Protein AF-A0A920D9E3-F1 (afdb_monomer_lite)

Radius of gyration: 16.12 Å; chains: 1; bounding box: 33×40×34 Å

pLDDT: mean 85.59, std 11.86, range [40.06, 93.62]

Foldseek 3Di:
DKDWDADPQARDIAIDDPVVDDPDPPDFDWDFDRNDNHTDIDGDDLVVLLVVLCCQCVDPVNCVVVVDPQDSVNSSVRSCPPVVVVVVPPD

Structure (mmCIF, N/CA/C/O backbone):
data_AF-A0A920D9E3-F1
#
_entry.id   AF-A0A920D9E3-F1
#
loop_
_atom_site.group_PDB
_atom_site.id
_atom_site.type_symbol
_atom_site.label_atom_id
_atom_site.label_alt_id
_atom_site.label_comp_id
_atom_site.label_asym_id
_atom_site.label_entity_id
_atom_site.label_seq_id
_atom_site.pdbx_PDB_ins_code
_atom_site.Cartn_x
_atom_site.Cartn_y
_atom_site.Cartn_z
_atom_site.occupancy
_atom_site.B_iso_or_equiv
_atom_site.auth_seq_id
_atom_site.auth_comp_id
_atom_site.auth_asym_id
_atom_site.auth_atom_id
_atom_site.pdbx_PDB_model_num
ATOM 1 N N . MET A 1 1 ? 14.486 -13.938 -5.773 1.00 80.12 1 MET A N 1
ATOM 2 C CA . MET A 1 1 ? 13.619 -14.145 -4.593 1.00 80.12 1 MET A CA 1
ATOM 3 C C . MET A 1 1 ? 12.213 -14.488 -5.084 1.00 80.12 1 MET A C 1
ATOM 5 O O . MET A 1 1 ? 11.927 -14.249 -6.253 1.00 80.12 1 MET A O 1
ATOM 9 N N . GLN A 1 2 ? 11.363 -15.108 -4.266 1.00 90.06 2 GLN A N 1
ATOM 10 C CA . GLN A 1 2 ? 9.956 -15.348 -4.610 1.00 90.06 2 GLN A CA 1
ATOM 11 C C . GLN A 1 2 ? 9.086 -14.858 -3.460 1.00 90.06 2 GLN A C 1
ATOM 13 O O . GLN A 1 2 ? 9.387 -15.145 -2.301 1.00 90.06 2 GLN A O 1
ATOM 18 N N . LEU A 1 3 ? 8.035 -14.109 -3.786 1.00 89.19 3 LEU A N 1
ATOM 19 C CA . LEU A 1 3 ? 7.008 -13.722 -2.830 1.00 89.19 3 LEU A CA 1
ATOM 20 C C . LEU A 1 3 ? 5.819 -14.660 -3.011 1.00 89.19 3 LEU A C 1
ATOM 22 O O . LEU A 1 3 ? 5.278 -14.796 -4.109 1.00 89.19 3 LEU A O 1
ATOM 26 N N . HIS A 1 4 ? 5.411 -15.288 -1.919 1.00 92.31 4 HIS A N 1
ATOM 27 C CA . HIS A 1 4 ? 4.274 -16.188 -1.886 1.00 92.31 4 HIS A CA 1
ATOM 28 C C . HIS A 1 4 ? 3.208 -15.630 -0.950 1.00 92.31 4 HIS A C 1
ATOM 30 O O . HIS A 1 4 ? 3.529 -15.249 0.176 1.00 92.31 4 HIS A O 1
ATOM 36 N N . PHE A 1 5 ? 1.956 -15.571 -1.401 1.00 91.88 5 PHE A N 1
ATOM 37 C CA . PHE A 1 5 ? 0.871 -15.017 -0.595 1.00 91.88 5 PHE A CA 1
ATOM 38 C C . PHE A 1 5 ? -0.495 -15.610 -0.951 1.00 91.88 5 PHE A C 1
ATOM 40 O O . PHE A 1 5 ? -0.725 -16.075 -2.066 1.00 91.88 5 PHE A O 1
ATOM 47 N N . ALA A 1 6 ? -1.413 -15.527 0.006 1.00 93.12 6 ALA A N 1
ATOM 48 C CA . ALA A 1 6 ? -2.844 -15.739 -0.161 1.00 93.12 6 ALA A CA 1
ATOM 49 C C . ALA A 1 6 ? -3.577 -14.715 0.715 1.00 93.12 6 ALA A C 1
ATOM 51 O O . ALA A 1 6 ? -3.013 -14.205 1.686 1.00 93.12 6 ALA A O 1
ATOM 52 N N . THR A 1 7 ? -4.821 -14.394 0.378 1.00 89.94 7 THR A N 1
ATOM 53 C CA . THR A 1 7 ? -5.651 -13.484 1.180 1.00 89.94 7 THR A CA 1
ATOM 54 C C . THR A 1 7 ? -6.947 -14.178 1.564 1.00 89.94 7 THR A C 1
ATOM 56 O O . THR A 1 7 ? -7.361 -15.134 0.915 1.00 89.94 7 THR A O 1
ATOM 59 N N . SER A 1 8 ? -7.634 -13.686 2.596 1.00 90.31 8 SER A N 1
ATOM 60 C CA . SER A 1 8 ? -8.934 -14.246 2.989 1.00 90.31 8 SER A CA 1
ATOM 61 C C . SER A 1 8 ? -9.982 -14.161 1.869 1.00 90.31 8 SER A C 1
ATOM 63 O O . SER A 1 8 ? -10.886 -14.987 1.821 1.00 90.31 8 SER A O 1
ATOM 65 N N . LEU A 1 9 ? -9.855 -13.179 0.964 1.00 90.00 9 LEU A N 1
ATOM 66 C CA . LEU A 1 9 ? -10.723 -13.019 -0.210 1.00 90.00 9 LEU A CA 1
ATOM 67 C C . LEU A 1 9 ? -10.341 -13.956 -1.366 1.00 90.00 9 LEU A C 1
ATOM 69 O O . LEU A 1 9 ? -11.214 -14.385 -2.115 1.00 90.00 9 LEU A O 1
ATOM 73 N N . TYR A 1 10 ? -9.053 -14.271 -1.512 1.00 92.62 10 TYR A N 1
ATOM 74 C CA . TYR A 1 10 ? -8.522 -15.128 -2.572 1.00 92.62 10 TYR A CA 1
ATOM 75 C C . TYR A 1 10 ? -7.562 -16.152 -1.955 1.00 92.62 10 TYR A C 1
ATOM 77 O O . TYR A 1 10 ? -6.360 -15.873 -1.849 1.00 92.62 10 TYR A O 1
ATOM 85 N N . PRO A 1 11 ? -8.086 -17.311 -1.519 1.00 91.56 11 PRO A N 1
ATOM 86 C CA . PRO A 1 11 ? -7.317 -18.294 -0.760 1.00 91.56 11 PRO A CA 1
ATOM 87 C C . PRO A 1 11 ? -6.315 -19.068 -1.623 1.00 91.56 11 PRO A C 1
ATOM 89 O O . PRO A 1 11 ? -5.413 -19.707 -1.082 1.00 91.56 11 PRO A O 1
ATOM 92 N N . ASP A 1 12 ? -6.455 -19.007 -2.949 1.00 93.62 12 ASP A N 1
ATOM 93 C CA . ASP A 1 12 ? -5.520 -19.636 -3.872 1.00 93.62 12 ASP A CA 1
ATOM 94 C C . ASP A 1 12 ? -4.128 -19.016 -3.739 1.00 93.62 12 ASP A C 1
ATOM 96 O O . ASP A 1 12 ? -3.947 -17.794 -3.764 1.00 93.62 12 ASP A O 1
ATOM 100 N N . TRP A 1 13 ? -3.133 -19.892 -3.612 1.00 92.31 13 TRP A N 1
ATOM 101 C CA . TRP A 1 13 ? -1.748 -19.503 -3.406 1.00 92.31 13 TRP A CA 1
ATOM 102 C C . TRP A 1 13 ? -1.175 -18.832 -4.653 1.00 92.31 13 TRP A C 1
ATOM 104 O O . TRP A 1 13 ? -1.145 -19.417 -5.738 1.00 92.31 13 TRP A O 1
ATOM 114 N N . LYS A 1 14 ? -0.669 -17.611 -4.493 1.00 92.50 14 LYS A N 1
ATOM 115 C CA . LYS A 1 14 ? -0.064 -16.824 -5.569 1.00 92.50 14 LYS A CA 1
ATOM 116 C C . LYS A 1 14 ? 1.437 -16.752 -5.379 1.00 92.50 14 LYS A C 1
ATOM 118 O O . LYS A 1 14 ? 1.939 -16.704 -4.257 1.00 92.50 14 LYS A O 1
ATOM 123 N N . THR A 1 15 ? 2.153 -16.734 -6.499 1.00 92.62 15 THR A N 1
ATOM 124 C CA . THR A 1 15 ? 3.609 -16.594 -6.517 1.00 92.62 15 THR A CA 1
ATOM 125 C C . THR A 1 15 ? 3.999 -15.448 -7.430 1.00 92.62 15 THR A C 1
ATOM 127 O O . THR A 1 15 ? 3.644 -15.432 -8.605 1.00 92.62 15 THR A O 1
ATOM 130 N N . VAL A 1 16 ? 4.758 -14.512 -6.877 1.00 90.69 16 VAL A N 1
ATOM 131 C CA . VAL A 1 16 ? 5.404 -13.422 -7.597 1.00 90.69 16 VAL A CA 1
ATOM 132 C C . VAL A 1 16 ? 6.886 -13.752 -7.722 1.00 90.69 16 VAL A C 1
ATOM 134 O O . VAL A 1 16 ? 7.569 -14.020 -6.730 1.00 90.69 16 VAL A O 1
ATOM 137 N N . GLN A 1 17 ? 7.374 -13.750 -8.961 1.00 89.50 17 GLN A N 1
ATOM 138 C CA . GLN A 1 17 ? 8.792 -13.903 -9.262 1.00 89.50 17 GLN A CA 1
ATOM 139 C C . GLN A 1 17 ? 9.448 -12.529 -9.210 1.00 89.50 17 GLN A C 1
ATOM 141 O O . GLN A 1 17 ? 9.198 -11.690 -10.067 1.00 89.50 17 GLN A O 1
ATOM 146 N N . ASP A 1 18 ? 10.316 -12.323 -8.228 1.00 81.31 18 ASP A N 1
ATOM 147 C CA . ASP A 1 18 ? 11.022 -11.054 -8.039 1.00 81.31 18 ASP A CA 1
ATOM 148 C C . ASP A 1 18 ? 11.892 -10.686 -9.252 1.00 81.31 18 ASP A C 1
ATOM 150 O O . ASP A 1 18 ? 11.979 -9.534 -9.647 1.00 81.31 18 ASP A O 1
ATOM 154 N N . GLY A 1 19 ? 12.459 -11.692 -9.930 1.00 82.19 19 GLY A N 1
ATOM 155 C CA . GLY A 1 19 ? 13.248 -11.488 -11.151 1.00 82.19 19 GLY A CA 1
ATOM 156 C C . GLY A 1 19 ? 12.447 -11.005 -12.367 1.00 82.19 19 GLY A C 1
ATOM 157 O O . GLY A 1 19 ? 13.046 -10.748 -13.405 1.00 82.19 19 GLY A O 1
ATOM 158 N N . ALA A 1 20 ? 11.117 -10.918 -12.267 1.00 80.12 20 ALA A N 1
ATOM 159 C CA . ALA A 1 20 ? 10.259 -10.327 -13.292 1.00 80.12 20 ALA A CA 1
ATOM 160 C C . ALA A 1 20 ? 9.932 -8.847 -13.015 1.00 80.12 20 ALA A C 1
ATOM 162 O O . ALA A 1 20 ? 9.242 -8.227 -13.822 1.00 80.12 20 ALA A O 1
ATOM 163 N N . ILE A 1 21 ? 10.391 -8.297 -11.885 1.00 84.75 21 ILE A N 1
ATOM 164 C CA . ILE A 1 21 ? 10.166 -6.907 -11.489 1.00 84.75 21 ILE A CA 1
ATOM 165 C C . ILE A 1 21 ? 11.410 -6.092 -11.847 1.00 84.75 21 ILE A C 1
ATOM 167 O O . ILE A 1 21 ? 12.538 -6.481 -11.539 1.00 84.75 21 ILE A O 1
ATOM 171 N N . ASP A 1 22 ? 11.194 -4.959 -12.506 1.00 87.88 22 ASP A N 1
ATOM 172 C CA . ASP A 1 22 ? 12.248 -3.990 -12.777 1.00 87.88 22 ASP A CA 1
ATOM 173 C C . ASP A 1 22 ? 12.429 -3.073 -11.560 1.00 87.88 22 ASP A C 1
ATOM 175 O O . ASP A 1 22 ? 11.539 -2.297 -11.218 1.00 87.88 22 ASP A O 1
ATOM 179 N N . PHE A 1 23 ? 13.575 -3.198 -10.890 1.00 85.69 23 PHE A N 1
ATOM 180 C CA . PHE A 1 23 ? 13.971 -2.361 -9.752 1.00 85.69 23 PHE A CA 1
ATOM 181 C C . PHE A 1 23 ? 14.995 -1.286 -10.137 1.00 85.69 23 PHE A C 1
ATOM 183 O O . PHE A 1 23 ? 15.653 -0.720 -9.260 1.00 85.69 23 PHE A O 1
ATOM 190 N N . SER A 1 24 ? 15.199 -1.038 -11.435 1.00 88.94 24 SER A N 1
ATOM 191 C CA . SER A 1 24 ? 16.062 0.054 -11.878 1.00 88.94 24 SER A CA 1
ATOM 192 C C . SER A 1 24 ? 15.512 1.411 -11.407 1.00 88.94 24 SER A C 1
ATOM 194 O O . SER A 1 24 ? 14.297 1.571 -11.270 1.00 88.94 24 SER A O 1
ATOM 196 N N . PRO A 1 25 ? 16.374 2.409 -11.136 1.00 85.06 25 PRO A N 1
ATOM 197 C CA . PRO A 1 25 ? 15.934 3.744 -10.722 1.00 85.06 25 PRO A CA 1
ATOM 198 C C . PRO A 1 25 ? 14.983 4.434 -11.711 1.00 85.06 25 PRO A C 1
ATOM 200 O O . PRO A 1 25 ? 14.249 5.339 -11.323 1.00 85.06 25 PRO A O 1
ATOM 203 N N . GLU A 1 26 ? 15.026 4.037 -12.981 1.00 88.81 26 GLU A N 1
ATOM 204 C CA . GLU A 1 26 ? 14.229 4.587 -14.075 1.00 88.81 26 GLU A CA 1
ATOM 205 C C . GLU A 1 26 ? 12.899 3.846 -14.281 1.00 88.81 26 GLU A C 1
ATOM 207 O O . GLU A 1 26 ? 12.057 4.303 -15.061 1.00 88.81 26 GLU A O 1
ATOM 212 N N . ALA A 1 27 ? 12.702 2.707 -13.609 1.00 89.38 27 ALA A N 1
ATOM 213 C CA . ALA A 1 27 ? 11.474 1.936 -13.695 1.00 89.38 27 ALA A CA 1
ATOM 214 C C . ALA A 1 27 ? 10.280 2.746 -13.174 1.00 89.38 27 ALA A C 1
ATOM 216 O O . ALA A 1 27 ? 10.355 3.446 -12.160 1.00 89.38 27 ALA A O 1
ATOM 217 N N . ALA A 1 28 ? 9.140 2.623 -13.855 1.00 88.25 28 ALA A N 1
ATOM 218 C CA . ALA A 1 28 ? 7.905 3.224 -13.374 1.00 88.25 28 ALA A CA 1
ATOM 219 C C . ALA A 1 28 ? 7.485 2.561 -12.047 1.00 88.25 28 ALA A C 1
ATOM 221 O O . ALA A 1 28 ? 7.486 1.329 -11.964 1.00 88.25 28 ALA A O 1
ATOM 222 N N . PRO A 1 29 ? 7.084 3.336 -11.026 1.00 88.62 29 PRO A N 1
ATOM 223 C CA . PRO A 1 29 ? 6.669 2.778 -9.748 1.00 88.62 29 PRO A CA 1
ATOM 224 C C . PRO A 1 29 ? 5.381 1.960 -9.912 1.00 88.62 29 PRO A C 1
ATOM 226 O O . PRO A 1 29 ? 4.424 2.377 -10.573 1.00 88.62 29 PRO A O 1
ATOM 229 N N . GLN A 1 30 ? 5.353 0.773 -9.307 1.00 90.38 30 GLN A N 1
ATOM 230 C CA . GLN A 1 30 ? 4.223 -0.153 -9.385 1.00 90.38 30 GLN A CA 1
ATOM 231 C C . GLN A 1 30 ? 3.794 -0.634 -8.003 1.00 90.38 30 GLN A C 1
ATOM 233 O O . GLN A 1 30 ? 4.615 -0.809 -7.105 1.00 90.38 30 GLN A O 1
ATOM 238 N N . ALA A 1 31 ? 2.500 -0.911 -7.859 1.00 90.94 31 ALA A N 1
ATOM 239 C CA . ALA A 1 31 ? 1.925 -1.554 -6.689 1.00 90.94 31 ALA A CA 1
ATOM 240 C C . ALA A 1 31 ? 1.396 -2.941 -7.056 1.00 90.94 31 ALA A C 1
ATOM 242 O O . ALA A 1 31 ? 0.730 -3.116 -8.078 1.00 90.94 31 ALA A O 1
ATOM 243 N N . LEU A 1 32 ? 1.650 -3.926 -6.196 1.00 90.94 32 LEU A N 1
ATOM 244 C CA . LEU A 1 32 ? 1.061 -5.255 -6.318 1.00 90.94 32 LEU A CA 1
ATOM 245 C C . LEU A 1 32 ? -0.372 -5.236 -5.766 1.00 90.94 32 LEU A C 1
ATOM 247 O O . LEU A 1 32 ? -0.581 -4.991 -4.577 1.00 90.94 32 LEU A O 1
ATOM 251 N N . ASN A 1 33 ? -1.364 -5.534 -6.604 1.00 89.94 33 ASN A N 1
ATOM 252 C CA . ASN A 1 33 ? -2.757 -5.562 -6.175 1.00 89.94 33 ASN A CA 1
ATOM 253 C C . ASN A 1 33 ? -3.116 -6.917 -5.542 1.00 89.94 33 ASN A C 1
ATOM 255 O O . ASN A 1 33 ? -3.387 -7.907 -6.221 1.00 89.94 33 ASN A O 1
ATOM 259 N N . LEU A 1 34 ? -3.165 -6.949 -4.209 1.00 88.38 34 LEU A N 1
ATOM 260 C CA . LEU A 1 34 ? -3.511 -8.153 -3.442 1.00 88.38 34 LEU A CA 1
ATOM 261 C C . LEU A 1 34 ? -5.016 -8.481 -3.454 1.00 88.38 34 LEU A C 1
ATOM 263 O O . LEU A 1 34 ? -5.413 -9.576 -3.047 1.00 88.38 34 LEU A O 1
ATOM 267 N N . GLN A 1 35 ? -5.857 -7.553 -3.922 1.00 85.75 35 GLN A N 1
ATOM 268 C CA . GLN A 1 35 ? -7.318 -7.661 -3.931 1.00 85.75 35 GLN A CA 1
ATOM 269 C C . GLN A 1 35 ? -7.883 -8.196 -5.257 1.00 85.75 35 GLN A C 1
ATOM 271 O O . GLN A 1 35 ? -9.068 -8.019 -5.550 1.00 85.75 35 GLN A O 1
ATOM 276 N N . GLN A 1 36 ? -7.073 -8.905 -6.042 1.00 85.88 36 GLN A N 1
ATOM 277 C CA . GLN A 1 36 ? -7.505 -9.547 -7.284 1.00 85.88 36 GLN A CA 1
ATOM 278 C C . GLN A 1 36 ? -7.239 -11.052 -7.289 1.00 85.88 36 GLN A C 1
ATOM 280 O O . GLN A 1 36 ? -6.319 -11.511 -6.610 1.0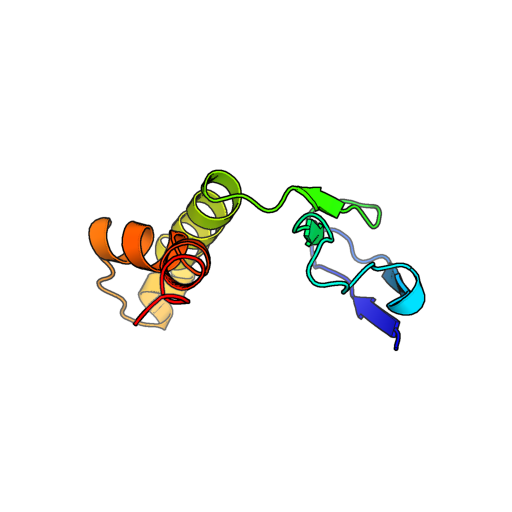0 85.88 36 GLN A O 1
ATOM 285 N N . PRO A 1 37 ? -8.010 -11.844 -8.061 1.00 87.31 37 PRO A N 1
ATOM 286 C CA . PRO A 1 37 ? -7.830 -13.295 -8.134 1.00 87.31 37 PRO A CA 1
ATOM 287 C C . PRO A 1 37 ? -6.492 -13.704 -8.761 1.00 87.31 37 PRO A C 1
ATOM 289 O O . PRO A 1 37 ? -5.942 -14.734 -8.389 1.00 87.31 37 PRO A O 1
ATOM 292 N N . ALA A 1 38 ? -5.934 -12.889 -9.656 1.00 88.69 38 ALA A N 1
ATOM 293 C CA . ALA A 1 38 ? -4.626 -13.105 -10.266 1.00 88.69 38 ALA A CA 1
ATOM 294 C C . ALA A 1 38 ? -3.596 -12.091 -9.748 1.00 88.69 38 ALA A C 1
ATOM 296 O O . ALA A 1 38 ? -3.960 -11.032 -9.239 1.00 88.69 38 ALA A O 1
ATOM 297 N N . VAL A 1 39 ? -2.309 -12.416 -9.897 1.00 88.81 39 VAL A N 1
ATOM 298 C CA . VAL A 1 39 ? -1.216 -11.458 -9.683 1.00 88.81 39 VAL A CA 1
ATOM 299 C C . VAL A 1 39 ? -1.342 -10.349 -10.721 1.00 88.81 39 VAL A C 1
ATOM 301 O O . VAL A 1 39 ? -1.288 -10.617 -11.921 1.00 88.81 39 VAL A O 1
ATOM 304 N N . SER A 1 40 ? -1.498 -9.115 -10.260 1.00 90.12 40 SER A N 1
ATOM 305 C CA . SER A 1 40 ? -1.547 -7.942 -11.122 1.00 90.12 40 SER A CA 1
ATOM 306 C C . SER A 1 40 ? -0.822 -6.768 -10.480 1.00 90.12 40 SER A C 1
ATOM 308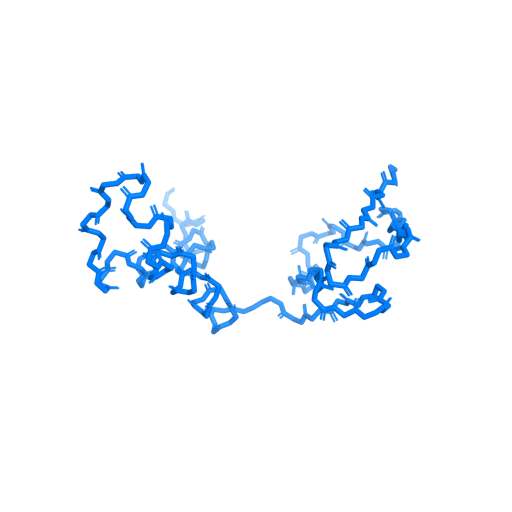 O O . SER A 1 40 ? -0.836 -6.583 -9.260 1.00 90.12 40 SER A O 1
ATOM 310 N N . TYR A 1 41 ? -0.182 -5.980 -11.335 1.00 90.88 41 TYR A N 1
ATOM 311 C CA . TYR A 1 41 ? 0.462 -4.735 -10.961 1.00 90.88 41 TYR A CA 1
ATOM 312 C C . TYR A 1 41 ? -0.371 -3.577 -11.482 1.00 90.88 41 TYR A C 1
ATOM 314 O O . TYR A 1 41 ? -0.917 -3.638 -12.586 1.00 90.88 41 TYR A O 1
ATOM 322 N N . VAL A 1 42 ? -0.460 -2.527 -10.682 1.00 92.00 42 VAL A N 1
ATOM 323 C CA . VAL A 1 42 ? -1.057 -1.251 -11.071 1.00 92.00 42 VAL A CA 1
ATOM 324 C C . VAL A 1 42 ? 0.001 -0.155 -10.950 1.00 92.00 42 VAL A C 1
ATOM 326 O O . VAL A 1 42 ? 0.937 -0.319 -10.161 1.00 92.00 42 VAL A O 1
ATOM 329 N N . PRO A 1 43 ? -0.105 0.945 -11.714 1.00 91.69 43 PRO A N 1
ATOM 330 C CA . PRO A 1 43 ? 0.730 2.116 -11.481 1.00 91.69 43 PRO A CA 1
ATOM 331 C C . PRO A 1 43 ? 0.611 2.558 -10.022 1.00 91.69 43 PRO A C 1
ATOM 333 O O . PRO A 1 43 ? -0.496 2.605 -9.483 1.00 91.69 43 PRO A O 1
ATOM 336 N N . TYR A 1 44 ? 1.741 2.837 -9.380 1.00 90.00 44 TYR A N 1
ATOM 337 C CA . TYR A 1 44 ? 1.741 3.459 -8.063 1.00 90.00 44 TYR A CA 1
ATOM 338 C C . TYR A 1 44 ? 1.855 4.971 -8.233 1.00 90.00 44 TYR A C 1
ATOM 340 O O . TYR A 1 44 ? 2.846 5.460 -8.770 1.00 90.00 44 TYR A O 1
ATOM 348 N N . ASP A 1 45 ? 0.830 5.689 -7.787 1.00 89.38 45 ASP A N 1
ATOM 349 C CA . ASP A 1 45 ? 0.756 7.147 -7.812 1.00 89.38 45 ASP A CA 1
ATOM 350 C C . ASP A 1 45 ? 0.213 7.690 -6.479 1.00 89.38 45 ASP A C 1
ATOM 352 O O . ASP A 1 45 ? -0.261 6.936 -5.616 1.00 89.38 45 ASP A O 1
ATOM 356 N N . LEU A 1 46 ? 0.279 9.015 -6.311 1.00 89.25 46 LEU A N 1
ATOM 357 C CA . LEU A 1 46 ? -0.236 9.716 -5.136 1.00 89.25 46 LEU A CA 1
ATOM 358 C C . LEU A 1 46 ? -1.691 9.365 -4.816 1.00 89.25 46 LEU A C 1
ATOM 360 O O . LEU A 1 46 ? -2.065 9.232 -3.651 1.00 89.25 46 LEU A O 1
ATOM 364 N N . GLN A 1 47 ? -2.527 9.225 -5.846 1.00 91.19 47 GLN A N 1
ATOM 365 C CA . GLN A 1 47 ? -3.954 8.977 -5.678 1.00 91.19 47 GLN A CA 1
ATOM 366 C C . GLN A 1 47 ? -4.209 7.576 -5.111 1.00 91.19 47 GLN A C 1
ATOM 368 O O . GLN A 1 47 ? -5.040 7.409 -4.210 1.00 91.19 47 GLN A O 1
ATOM 373 N N . LEU A 1 48 ? -3.484 6.573 -5.608 1.00 91.38 48 LEU A N 1
ATOM 374 C CA . LEU A 1 48 ? -3.526 5.218 -5.082 1.00 91.38 48 LEU A CA 1
ATOM 375 C C . LEU A 1 48 ? -3.039 5.19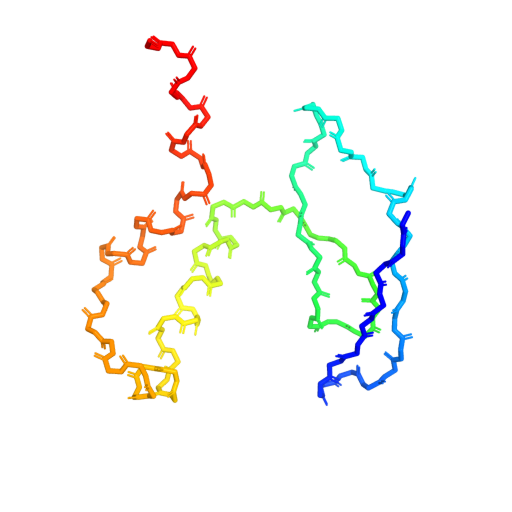4 -3.633 1.00 91.38 48 LEU A C 1
ATOM 377 O O . LEU A 1 48 ? -3.708 4.609 -2.779 1.00 91.38 48 LEU A O 1
ATOM 381 N N . ASN A 1 49 ? -1.913 5.846 -3.336 1.00 91.38 49 ASN A N 1
ATOM 382 C CA . ASN A 1 49 ? -1.368 5.856 -1.981 1.00 91.38 49 ASN A CA 1
ATOM 383 C C . ASN A 1 49 ? -2.295 6.571 -0.989 1.00 91.38 49 ASN A C 1
ATOM 385 O O . ASN A 1 49 ? -2.495 6.085 0.122 1.00 91.38 49 ASN A O 1
ATOM 389 N N . HIS A 1 50 ? -2.925 7.673 -1.407 1.00 92.31 50 HIS A N 1
ATOM 390 C CA . HIS A 1 50 ? -3.938 8.376 -0.619 1.00 92.31 50 HIS A CA 1
ATOM 391 C C . HIS A 1 50 ? -5.144 7.490 -0.320 1.00 92.31 50 HIS A C 1
ATOM 393 O O . HIS A 1 50 ? -5.507 7.337 0.844 1.00 92.31 50 HIS A O 1
ATOM 399 N N . SER A 1 51 ? -5.673 6.797 -1.330 1.00 92.19 51 SER A N 1
ATOM 400 C CA . SER A 1 51 ? -6.795 5.865 -1.153 1.00 92.19 51 SER A CA 1
ATOM 401 C C . SER A 1 51 ? -6.462 4.739 -0.162 1.00 92.19 51 SER A C 1
ATOM 403 O O . SER A 1 51 ? -7.298 4.347 0.658 1.00 92.19 51 SE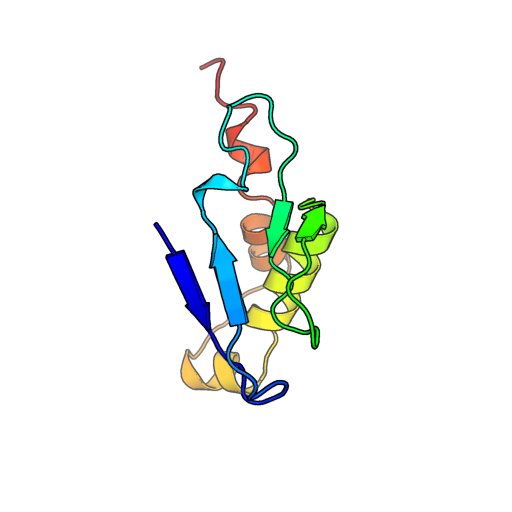R A O 1
ATOM 405 N N . VAL A 1 52 ? -5.231 4.218 -0.214 1.00 90.81 52 VAL A N 1
ATOM 406 C CA . VAL A 1 52 ? -4.741 3.180 0.707 1.00 90.81 52 VAL A CA 1
ATOM 407 C C . VAL A 1 52 ? -4.567 3.732 2.123 1.00 90.81 52 VAL A C 1
ATOM 409 O O . VAL A 1 52 ? -5.048 3.115 3.074 1.00 90.81 52 VAL A O 1
ATOM 412 N N . ALA A 1 53 ? -3.918 4.889 2.275 1.00 91.88 53 ALA A N 1
ATOM 413 C CA . ALA A 1 53 ? -3.703 5.532 3.568 1.00 91.88 53 ALA A CA 1
ATOM 414 C C . ALA A 1 53 ? -5.033 5.893 4.239 1.00 91.88 53 ALA A C 1
ATOM 416 O O . ALA A 1 53 ? -5.228 5.597 5.418 1.00 91.88 53 ALA A O 1
ATOM 417 N N . GLU A 1 54 ? -5.973 6.466 3.487 1.00 92.62 54 GLU A N 1
ATOM 418 C CA . GLU A 1 54 ? -7.304 6.786 3.988 1.00 92.62 54 GLU A CA 1
ATOM 419 C C . GLU A 1 54 ? -8.019 5.521 4.473 1.00 92.62 54 GLU A C 1
ATOM 421 O O . GLU A 1 54 ? -8.484 5.480 5.612 1.00 92.62 54 GLU A O 1
ATOM 426 N N . SER A 1 55 ? -8.035 4.462 3.657 1.00 90.56 55 SER A N 1
ATOM 427 C CA . SER A 1 55 ? -8.675 3.192 4.021 1.00 90.56 55 SER A CA 1
ATOM 428 C C . SER A 1 55 ? -8.067 2.576 5.284 1.00 90.56 55 SER A C 1
ATOM 430 O O . SER A 1 55 ? -8.791 2.040 6.118 1.00 90.56 55 SER A O 1
ATOM 432 N N . PHE A 1 56 ? -6.746 2.668 5.453 1.00 91.00 56 PHE A N 1
ATOM 433 C CA . PHE A 1 56 ? -6.045 2.130 6.616 1.00 91.00 56 PHE A CA 1
ATOM 434 C C . PHE A 1 56 ? -6.311 2.941 7.892 1.00 91.00 56 PHE A C 1
ATOM 436 O O . PHE A 1 56 ? -6.666 2.376 8.924 1.00 91.00 56 PHE A O 1
ATOM 443 N N . PHE A 1 57 ? -6.163 4.267 7.839 1.00 91.38 57 PHE A N 1
ATOM 444 C CA . PHE A 1 57 ? -6.299 5.117 9.026 1.00 91.38 57 PHE A CA 1
ATOM 445 C C . PHE A 1 57 ? -7.754 5.367 9.433 1.00 91.38 57 PHE A C 1
ATOM 447 O O . PHE A 1 57 ? -8.014 5.675 10.600 1.00 91.38 57 PHE A O 1
ATOM 454 N N . ARG A 1 58 ? -8.705 5.247 8.498 1.00 90.56 58 ARG A N 1
ATOM 455 C CA . ARG A 1 58 ? -10.138 5.424 8.771 1.00 90.56 58 ARG A CA 1
ATOM 456 C C . ARG A 1 58 ? -10.880 4.130 9.074 1.00 90.56 58 ARG A C 1
ATOM 458 O O . ARG A 1 58 ? -12.052 4.217 9.445 1.00 90.56 58 ARG A O 1
ATOM 465 N N . ASP A 1 59 ? -10.239 2.965 8.964 1.00 93.19 59 ASP A N 1
ATOM 466 C CA . ASP A 1 59 ? -10.865 1.713 9.382 1.00 93.19 59 ASP A CA 1
ATOM 467 C C . ASP A 1 59 ? -11.265 1.799 10.871 1.00 93.19 59 ASP A C 1
ATOM 469 O O . ASP A 1 59 ? -10.403 2.041 11.724 1.00 93.19 59 ASP A O 1
ATOM 473 N N . PRO A 1 60 ? -12.557 1.628 11.215 1.00 90.69 60 PRO A N 1
ATOM 474 C CA . PRO A 1 60 ? -13.016 1.777 12.592 1.00 90.69 60 PRO A CA 1
ATOM 475 C C . PRO A 1 60 ? -12.344 0.799 13.556 1.00 90.69 60 PRO A C 1
ATOM 477 O O . PRO A 1 60 ? -12.050 1.174 14.689 1.00 90.69 60 PRO A O 1
ATOM 480 N N . GLY A 1 61 ? -12.076 -0.430 13.103 1.00 91.50 61 GLY A N 1
ATOM 481 C CA . GLY A 1 61 ? -11.463 -1.472 13.919 1.00 91.50 61 GLY A CA 1
ATOM 482 C C . GLY A 1 61 ? -9.999 -1.172 14.219 1.00 91.50 61 GLY A C 1
ATOM 483 O O . GLY A 1 61 ? -9.581 -1.259 15.372 1.00 91.50 61 GLY A O 1
ATOM 484 N N . LEU A 1 62 ? -9.225 -0.756 13.213 1.00 88.88 62 LEU A N 1
ATOM 485 C CA . LEU A 1 62 ? -7.837 -0.331 13.408 1.00 88.88 62 LEU A CA 1
ATOM 486 C C . LEU A 1 62 ? -7.769 0.931 14.270 1.00 88.88 62 LEU A C 1
ATOM 488 O O . LEU A 1 62 ? -6.986 0.993 15.217 1.00 88.88 62 LEU A O 1
ATOM 492 N N . ARG A 1 63 ? -8.624 1.920 13.999 1.00 90.00 63 ARG A N 1
ATOM 493 C CA . ARG A 1 63 ? -8.657 3.161 14.775 1.00 90.00 63 ARG A CA 1
ATOM 494 C C . ARG A 1 63 ? -8.959 2.907 16.252 1.00 90.00 63 ARG A C 1
ATOM 496 O O . ARG A 1 63 ? -8.315 3.518 17.103 1.00 90.00 63 ARG A O 1
ATOM 503 N N . GLU A 1 64 ? -9.909 2.025 16.556 1.00 92.44 64 GLU A N 1
ATOM 504 C CA . GLU A 1 64 ? -10.217 1.616 17.929 1.00 92.44 64 GLU A CA 1
ATOM 505 C C . GLU A 1 64 ? -9.052 0.841 18.554 1.00 92.44 64 GLU A C 1
ATOM 507 O O . GLU A 1 64 ? -8.588 1.205 19.635 1.00 92.44 64 GLU A O 1
ATOM 512 N N . ALA A 1 65 ? -8.530 -0.172 17.855 1.00 93.50 65 ALA A N 1
ATOM 513 C CA . ALA A 1 65 ? -7.456 -1.029 18.352 1.00 93.50 65 ALA A CA 1
ATOM 514 C C . ALA A 1 65 ? -6.177 -0.251 18.686 1.00 93.50 65 ALA A C 1
ATOM 516 O O . ALA A 1 65 ? -5.492 -0.569 19.659 1.00 93.50 65 ALA A O 1
ATOM 517 N N . PHE A 1 66 ? -5.859 0.774 17.896 1.00 90.19 66 PHE A N 1
ATOM 518 C CA . PHE A 1 66 ? -4.662 1.582 18.089 1.00 90.1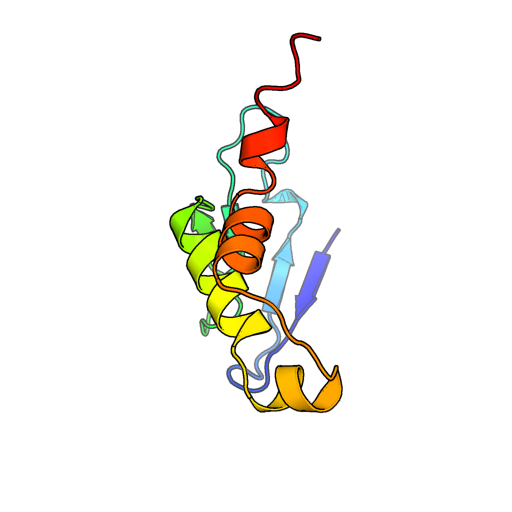9 66 PHE A CA 1
ATOM 519 C C . PHE A 1 66 ? -4.909 2.921 18.802 1.00 90.19 66 PHE A C 1
ATOM 521 O O . PHE A 1 66 ? -3.955 3.660 19.050 1.00 90.19 66 PHE A O 1
ATOM 528 N N . GLY A 1 67 ? -6.159 3.253 19.145 1.00 89.38 67 GLY A N 1
ATOM 529 C CA . GLY A 1 67 ? -6.506 4.505 19.829 1.00 89.38 67 GLY A CA 1
ATOM 530 C C . GLY A 1 67 ? -6.125 5.760 19.036 1.00 89.38 67 GLY A C 1
ATOM 531 O O . GLY A 1 67 ? -5.756 6.784 19.611 1.00 89.38 67 GLY A O 1
ATOM 532 N N . TRP A 1 68 ? -6.157 5.674 17.709 1.00 88.31 68 TRP A N 1
ATOM 533 C CA . TRP A 1 68 ? -5.654 6.718 16.826 1.00 88.31 68 TRP A CA 1
ATOM 534 C C . TRP A 1 68 ? -6.593 7.926 16.736 1.00 88.31 68 TRP A C 1
ATOM 536 O O . TRP A 1 68 ? -7.798 7.800 16.510 1.00 88.31 68 TRP A O 1
ATOM 546 N N . SER A 1 69 ? -6.006 9.123 16.821 1.00 87.06 69 SER A N 1
ATOM 547 C CA . SER A 1 69 ? -6.647 10.399 16.480 1.00 87.06 69 SER A CA 1
ATOM 548 C C . SER A 1 69 ? -5.971 11.035 15.259 1.00 87.06 69 SER A C 1
ATOM 550 O O . SER A 1 69 ? -5.539 12.186 15.300 1.00 87.06 69 SER A O 1
ATOM 552 N N . ILE A 1 70 ? -5.812 10.254 14.191 1.00 89.12 70 ILE A N 1
ATOM 553 C CA . ILE A 1 70 ? -5.188 10.714 12.948 1.00 89.12 70 ILE A CA 1
ATOM 554 C C . ILE A 1 70 ? -6.149 11.687 12.251 1.00 89.12 70 ILE A C 1
ATOM 556 O O . ILE A 1 70 ? -7.312 11.357 12.012 1.00 89.12 70 ILE A O 1
ATOM 560 N N . THR A 1 71 ? -5.676 12.903 11.971 1.00 91.00 71 THR A N 1
ATOM 561 C CA . THR A 1 71 ? -6.442 13.924 11.243 1.00 91.00 71 THR A CA 1
ATOM 562 C C . THR A 1 71 ? -6.323 13.721 9.737 1.00 91.00 71 THR A C 1
ATOM 564 O O . THR A 1 71 ? -5.427 13.024 9.263 1.00 91.00 71 THR A O 1
ATOM 567 N N . GLU A 1 72 ? -7.184 14.381 8.963 1.00 89.25 72 GLU A N 1
ATOM 568 C CA . GLU A 1 72 ? -7.092 14.317 7.501 1.00 89.25 72 GLU A CA 1
ATOM 569 C C . GLU A 1 72 ? -5.772 14.865 6.960 1.00 89.25 72 GLU A C 1
ATOM 571 O O . GLU A 1 72 ? -5.173 14.292 6.055 1.00 89.25 72 GLU A O 1
ATOM 576 N N . GLU A 1 73 ? -5.276 15.938 7.571 1.00 90.56 73 GLU A N 1
ATOM 577 C CA . GLU A 1 73 ? -3.982 16.523 7.231 1.00 90.56 73 GLU A CA 1
ATOM 578 C C . GLU A 1 73 ? -2.836 15.523 7.437 1.00 90.56 73 GLU A C 1
ATOM 580 O O . GLU A 1 73 ? -1.940 15.425 6.602 1.00 90.56 73 GLU A O 1
ATOM 585 N N . MET A 1 74 ? -2.897 14.715 8.501 1.00 90.75 74 MET A N 1
ATOM 586 C CA . MET A 1 74 ? -1.915 13.656 8.735 1.00 90.75 74 MET A CA 1
ATOM 587 C C . MET A 1 74 ? -2.020 12.542 7.687 1.00 90.75 74 MET A C 1
ATOM 589 O O . ME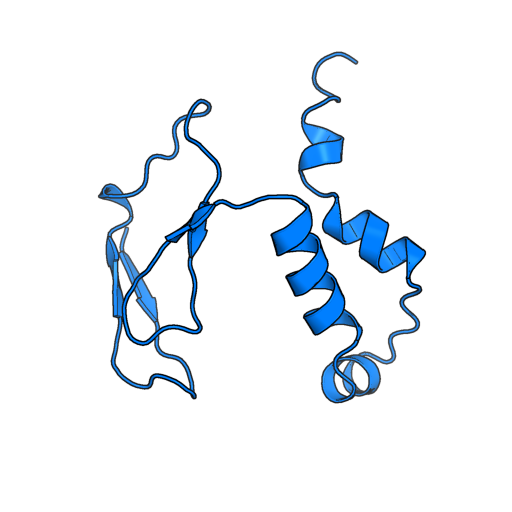T A 1 74 ? -0.989 12.071 7.215 1.00 90.75 74 MET A O 1
ATOM 593 N N . ILE A 1 75 ? -3.232 12.140 7.283 1.00 91.44 75 ILE A N 1
ATOM 594 C CA . ILE A 1 75 ? -3.421 11.151 6.204 1.00 91.44 75 ILE A CA 1
ATOM 595 C C . ILE A 1 75 ? -2.827 11.680 4.898 1.00 91.44 75 ILE A C 1
ATOM 597 O O . ILE A 1 75 ? -2.075 10.962 4.245 1.00 91.44 75 ILE A O 1
ATOM 601 N N . HIS A 1 76 ? -3.099 12.940 4.548 1.00 89.69 76 HIS A N 1
ATOM 602 C CA . HIS A 1 76 ? -2.533 13.586 3.361 1.00 89.69 76 HIS A CA 1
ATOM 603 C C . HIS A 1 76 ? -1.004 13.623 3.409 1.00 89.69 76 HIS A C 1
ATOM 605 O O . HIS A 1 76 ? -0.351 13.312 2.416 1.00 89.69 76 HIS A O 1
ATOM 611 N N . PHE A 1 77 ? -0.434 13.953 4.569 1.00 88.25 77 PHE A N 1
ATOM 612 C CA . PHE A 1 77 ? 1.009 13.949 4.768 1.00 88.25 77 PHE A CA 1
ATOM 613 C C . PHE A 1 77 ? 1.618 12.553 4.556 1.00 88.25 77 PHE A C 1
ATOM 615 O O . PHE A 1 77 ? 2.585 12.415 3.811 1.00 88.25 77 PHE A O 1
ATOM 622 N N . PHE A 1 78 ? 1.039 11.504 5.153 1.00 87.06 78 PHE A N 1
ATOM 623 C CA . PHE A 1 78 ? 1.531 10.132 4.978 1.00 87.06 78 PHE A CA 1
ATOM 624 C C . PHE A 1 78 ? 1.353 9.615 3.547 1.00 87.06 78 PHE A C 1
ATOM 626 O O . PHE A 1 78 ? 2.231 8.927 3.030 1.00 87.06 78 PHE A O 1
ATOM 633 N N . ALA A 1 79 ? 0.242 9.967 2.900 1.00 89.25 79 ALA A N 1
ATOM 634 C CA . ALA A 1 79 ? -0.061 9.582 1.528 1.00 89.25 79 ALA A CA 1
ATOM 635 C C . ALA A 1 79 ? 0.907 10.181 0.498 1.00 89.25 79 ALA A C 1
ATOM 637 O O . ALA A 1 79 ? 1.076 9.623 -0.581 1.00 89.25 79 ALA A O 1
ATOM 638 N N . ALA A 1 80 ? 1.559 11.294 0.821 1.00 85.50 80 ALA A N 1
ATOM 639 C CA . ALA A 1 80 ? 2.481 11.971 -0.083 1.00 85.50 80 ALA A CA 1
ATOM 640 C C . ALA A 1 80 ? 3.938 11.469 0.007 1.00 85.50 80 ALA A C 1
ATOM 642 O O . ALA A 1 80 ? 4.835 11.997 -0.651 1.00 85.50 80 ALA A O 1
ATOM 643 N N . ILE A 1 81 ? 4.201 10.434 0.809 1.00 79.19 81 ILE A N 1
ATOM 644 C CA . ILE A 1 81 ? 5.477 9.709 0.806 1.00 79.19 81 ILE A CA 1
ATOM 645 C C . ILE A 1 81 ? 5.409 8.629 -0.291 1.00 79.19 81 ILE A C 1
ATOM 647 O O . ILE A 1 81 ? 4.444 7.867 -0.293 1.00 79.19 81 ILE A O 1
ATOM 651 N N . PRO A 1 82 ? 6.409 8.495 -1.188 1.00 68.38 82 PRO A N 1
ATOM 652 C CA . PRO A 1 82 ? 7.736 9.115 -1.157 1.00 68.38 82 PRO A CA 1
ATOM 653 C C . PRO A 1 82 ? 7.895 10.380 -2.014 1.00 68.38 82 PRO A C 1
ATOM 655 O O . PRO A 1 82 ? 9.010 10.889 -2.084 1.00 68.38 82 PRO A O 1
ATOM 658 N N . GLU A 1 83 ? 6.843 10.894 -2.654 1.00 69.94 83 GLU A N 1
ATOM 659 C CA . GLU A 1 83 ? 6.928 12.044 -3.575 1.00 69.94 83 GLU A CA 1
ATOM 660 C C . GLU A 1 83 ? 7.563 13.290 -2.928 1.00 69.94 83 GLU A C 1
ATOM 662 O O . GLU A 1 83 ? 8.343 13.994 -3.566 1.00 69.94 83 GLU A O 1
ATOM 667 N N . TYR A 1 84 ? 7.357 13.507 -1.624 1.00 59.69 84 TYR A N 1
ATOM 668 C CA . TYR A 1 84 ? 8.052 14.568 -0.879 1.00 59.69 84 TYR A CA 1
ATOM 669 C C . TYR A 1 84 ? 9.580 14.402 -0.773 1.00 59.69 84 TYR A C 1
ATOM 671 O O . TYR A 1 84 ? 10.286 15.380 -0.539 1.00 59.69 84 TYR A O 1
ATOM 679 N N . TYR A 1 85 ? 10.110 13.186 -0.915 1.00 58.66 85 TYR A N 1
ATOM 680 C CA . TYR A 1 85 ? 11.544 12.902 -0.792 1.00 58.66 85 TYR A CA 1
ATOM 681 C C . TYR A 1 85 ? 12.271 12.860 -2.138 1.00 58.66 85 TYR A C 1
ATOM 683 O O . TYR A 1 85 ? 13.498 12.963 -2.157 1.00 58.66 85 TYR A O 1
ATOM 691 N N . SER A 1 86 ? 11.557 12.734 -3.261 1.00 56.09 86 SER A N 1
ATOM 692 C CA . SER A 1 86 ? 12.174 12.806 -4.593 1.00 56.09 86 SER A CA 1
ATOM 693 C C . SER A 1 86 ? 12.731 14.195 -4.917 1.00 56.09 86 SER A C 1
ATOM 695 O O . SER A 1 86 ? 13.756 14.274 -5.592 1.00 56.09 86 SER A O 1
ATOM 697 N N . ASP A 1 87 ? 12.140 15.256 -4.359 1.00 50.53 87 ASP A N 1
ATOM 698 C CA . ASP A 1 87 ? 12.583 16.647 -4.551 1.00 50.53 87 ASP A CA 1
ATOM 699 C C . ASP A 1 87 ? 13.715 17.067 -3.593 1.00 50.53 87 ASP A C 1
ATOM 701 O O . ASP A 1 87 ? 14.343 18.107 -3.773 1.00 50.53 87 ASP A O 1
ATOM 705 N N . ALA A 1 88 ? 14.033 16.252 -2.582 1.00 47.56 88 ALA A N 1
ATOM 706 C CA . ALA A 1 88 ? 15.081 16.546 -1.600 1.00 47.56 88 ALA A CA 1
ATOM 707 C C . ALA A 1 88 ? 16.501 16.165 -2.071 1.00 47.56 88 ALA A C 1
ATOM 709 O O . ALA A 1 88 ? 17.433 16.162 -1.269 1.00 47.56 88 ALA A O 1
ATOM 710 N N . LYS A 1 89 ? 16.689 15.833 -3.357 1.00 45.47 89 LYS A N 1
ATOM 711 C CA . LYS A 1 89 ? 18.009 15.507 -3.929 1.00 45.47 89 LYS A CA 1
ATOM 712 C C . LYS A 1 89 ? 18.924 16.722 -4.161 1.00 45.47 89 LYS A C 1
ATOM 714 O O . LYS A 1 89 ? 20.074 16.506 -4.528 1.00 45.47 89 LYS A O 1
ATOM 719 N N . ASP A 1 90 ? 18.456 17.941 -3.883 1.00 44.78 90 ASP A N 1
ATOM 720 C CA . ASP A 1 90 ? 19.190 19.196 -4.124 1.00 44.78 90 ASP A CA 1
ATOM 721 C C . ASP A 1 90 ? 19.466 20.044 -2.855 1.00 44.78 90 ASP A C 1
ATOM 723 O O . ASP A 1 90 ? 19.577 21.270 -2.944 1.00 44.78 90 ASP A O 1
ATOM 727 N N . LEU A 1 91 ? 19.606 19.431 -1.669 1.00 40.06 91 LEU A N 1
ATOM 728 C CA . LEU A 1 91 ? 20.068 20.120 -0.443 1.00 40.06 91 LEU A CA 1
ATOM 729 C C . LEU A 1 91 ? 21.390 19.567 0.099 1.00 40.06 91 LEU A C 1
ATOM 731 O O . LEU A 1 91 ? 21.492 18.334 0.284 1.00 40.06 91 LEU A O 1
#

Secondary structure (DSSP, 8-state):
-EEEE--SS--S-EEEEGGGS--STTSPPEEE-TTSSS--EEE--HHHHHHHHHHHHH-HHHHHHHT----HHHHHHHHTTTHHHHGGGG-

Sequence (91 aa):
MQLHFATSLYPDWKTVQDGAIDFSPEAAPQALNLQQPAVSYVPYDLQLNHSVAESFFRDPGLREAFGWSITEEMIHFFAAIPEYYSDAKDL